Protein AF-A0A1V6NVF0-F1 (afdb_monomer)

InterPro domains:
  IPR006846 Small ribosomal subunit protein eS30 [PF04758] (3-53)

Sequence (55 aa):
MGKVHGSLARAGKVEPQEKKKNPKGRAYKRILYTRRFVNVTMTGGKRKMNPNPGQ

Radius of gyration: 20.92 Å; Cα contacts (8 Å, |Δi|>4): 6; chains: 1; bounding box: 39×32×46 Å

Foldseek 3Di:
DDDPDDDPVCPPVDDDDDDDDDDDDPSNVVVVCCDPPPPDPDPDDDDDDDDDVPD

Secondary structure (DSSP, 8-state):
-------GGGTT-SPPPP-PPPP-THHHHHHHHIIIIIS-S--SSSPPSS--TT-

Organism: Penicillium decumbens (NCBI:txid69771)

Structure (mmCIF, N/CA/C/O backbone):
data_AF-A0A1V6NVF0-F1
#
_entry.id   AF-A0A1V6NVF0-F1
#
loop_
_atom_site.group_PDB
_atom_site.id
_atom_site.type_symbol
_atom_site.label_atom_id
_atom_site.label_alt_id
_atom_site.label_comp_id
_atom_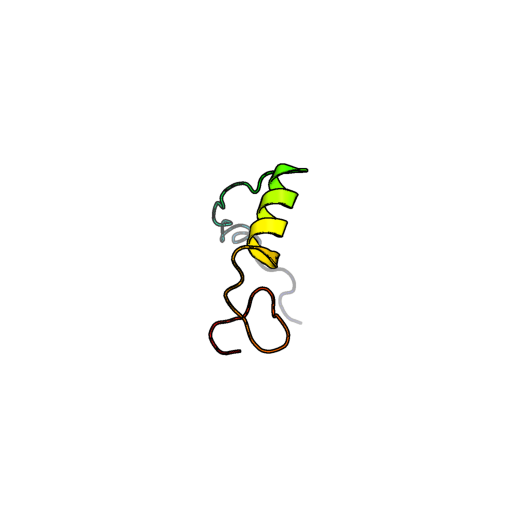site.label_asym_id
_atom_site.label_entity_id
_atom_site.label_seq_id
_atom_site.pdbx_PDB_ins_code
_atom_site.Cartn_x
_atom_site.Cartn_y
_atom_site.Cartn_z
_atom_site.occupancy
_atom_site.B_iso_or_equiv
_atom_site.auth_seq_id
_atom_site.auth_comp_id
_atom_site.auth_asym_id
_atom_site.auth_atom_id
_atom_site.pdbx_PDB_model_num
ATOM 1 N N . MET A 1 1 ? 18.068 -26.300 -35.344 1.00 57.31 1 MET A N 1
ATOM 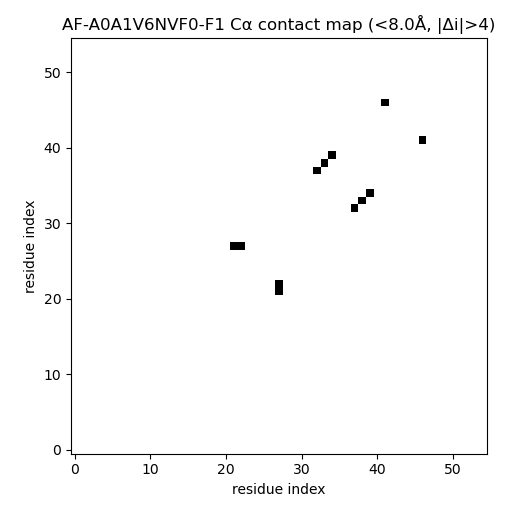2 C CA . MET A 1 1 ? 18.864 -25.229 -34.702 1.00 57.31 1 MET A CA 1
ATOM 3 C C . MET A 1 1 ? 18.182 -23.894 -34.975 1.00 57.31 1 MET A C 1
ATOM 5 O O . MET A 1 1 ? 18.283 -23.387 -36.083 1.00 57.31 1 MET A O 1
ATOM 9 N N . GLY A 1 2 ? 17.372 -23.404 -34.032 1.00 76.44 2 GLY A N 1
ATOM 10 C CA . GLY A 1 2 ? 16.596 -22.164 -34.185 1.00 76.44 2 GLY A CA 1
ATOM 11 C C . GLY A 1 2 ? 17.364 -20.925 -33.715 1.00 76.44 2 GLY A C 1
ATOM 12 O O . GLY A 1 2 ? 18.368 -21.044 -33.018 1.00 76.44 2 GLY A O 1
ATOM 13 N N . LYS A 1 3 ? 16.890 -19.728 -34.084 1.00 74.62 3 LYS A N 1
ATOM 14 C CA . LYS A 1 3 ? 17.460 -18.450 -33.623 1.00 74.62 3 LYS A CA 1
ATOM 15 C C . LYS A 1 3 ? 17.334 -18.337 -32.099 1.00 74.62 3 LYS A C 1
ATOM 17 O O . LYS A 1 3 ? 16.227 -18.249 -31.583 1.00 74.62 3 LYS A O 1
ATOM 22 N N . VAL A 1 4 ? 18.472 -18.309 -31.409 1.00 79.50 4 VAL A N 1
ATOM 23 C CA . VAL A 1 4 ? 18.547 -18.221 -29.938 1.00 79.50 4 VAL A CA 1
ATOM 24 C C . VAL A 1 4 ? 18.519 -16.766 -29.444 1.00 79.50 4 VAL A C 1
ATOM 26 O O . VAL A 1 4 ? 18.028 -16.493 -28.355 1.00 79.50 4 VAL A O 1
ATOM 29 N N . HIS A 1 5 ? 18.970 -15.811 -30.264 1.00 80.75 5 HIS A N 1
ATOM 30 C CA . HIS A 1 5 ? 19.065 -14.396 -29.896 1.00 80.75 5 HIS A CA 1
ATOM 31 C C . HIS A 1 5 ? 18.161 -13.542 -30.796 1.00 80.75 5 HIS A C 1
ATOM 33 O O . HIS A 1 5 ? 18.386 -13.424 -32.004 1.00 80.75 5 HIS A O 1
ATOM 39 N N . GLY A 1 6 ? 17.097 -12.992 -30.206 1.00 85.19 6 GLY A N 1
ATOM 40 C CA . GLY A 1 6 ? 16.176 -12.048 -30.845 1.00 85.19 6 GLY A CA 1
ATOM 41 C C . GLY A 1 6 ? 16.585 -10.588 -30.627 1.00 85.19 6 GLY A C 1
ATOM 42 O O . GLY A 1 6 ? 17.480 -10.287 -29.844 1.00 85.19 6 GLY A O 1
ATOM 43 N N . SER A 1 7 ? 15.911 -9.661 -31.313 1.00 82.56 7 SER A N 1
ATOM 44 C CA . SER A 1 7 ? 16.163 -8.225 -31.145 1.00 82.56 7 SER A CA 1
ATOM 45 C C . SER A 1 7 ? 15.710 -7.738 -29.764 1.00 82.56 7 SER A C 1
ATOM 47 O O . SER A 1 7 ? 14.552 -7.921 -29.384 1.00 82.56 7 SER A O 1
ATOM 49 N N . LEU A 1 8 ? 16.607 -7.056 -29.049 1.00 85.25 8 LEU A N 1
ATOM 50 C CA . LEU A 1 8 ? 16.320 -6.385 -27.777 1.00 85.25 8 LEU A CA 1
ATOM 51 C C . LEU A 1 8 ? 15.547 -5.065 -27.956 1.00 85.25 8 LEU A C 1
ATOM 53 O O . LEU A 1 8 ? 15.201 -4.421 -26.972 1.00 85.25 8 LEU A O 1
ATOM 57 N N . ALA A 1 9 ? 15.219 -4.674 -29.192 1.00 86.38 9 ALA A N 1
ATOM 58 C CA . ALA A 1 9 ? 14.635 -3.368 -29.510 1.00 86.38 9 ALA A CA 1
ATOM 59 C C . ALA A 1 9 ? 13.247 -3.103 -28.891 1.00 86.38 9 ALA A C 1
ATOM 61 O O . ALA A 1 9 ? 12.776 -1.974 -28.916 1.00 86.38 9 ALA A O 1
ATOM 62 N N . ARG A 1 10 ? 12.567 -4.129 -28.359 1.00 83.12 10 ARG A N 1
ATOM 63 C CA . ARG A 1 10 ? 11.260 -3.989 -27.684 1.00 83.12 10 ARG A CA 1
ATOM 64 C C . ARG A 1 10 ? 11.340 -4.068 -26.157 1.00 83.12 10 ARG A C 1
ATOM 66 O O . ARG A 1 10 ? 10.296 -4.107 -25.503 1.00 83.12 10 ARG A O 1
ATOM 73 N N . ALA A 1 11 ? 12.542 -4.131 -25.585 1.00 84.88 11 ALA A N 1
ATOM 74 C CA . ALA A 1 11 ? 12.709 -4.077 -24.139 1.00 84.88 11 ALA A CA 1
ATOM 75 C C . ALA A 1 11 ? 12.157 -2.742 -23.606 1.00 84.88 11 ALA A C 1
ATOM 77 O O . ALA A 1 11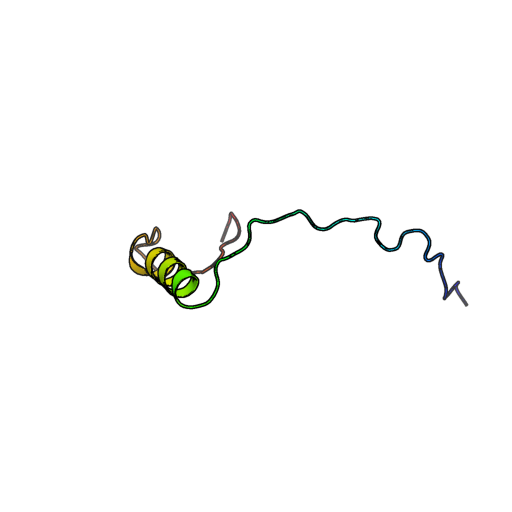 ? 12.416 -1.690 -24.178 1.00 84.88 11 ALA A O 1
ATOM 78 N N . GLY A 1 12 ? 11.349 -2.793 -22.546 1.00 81.31 12 GLY A N 1
ATOM 79 C CA . GLY A 1 12 ? 10.746 -1.596 -21.946 1.00 81.31 12 GLY A CA 1
ATOM 80 C C . GLY A 1 12 ? 9.483 -1.061 -22.634 1.00 81.31 12 GLY A C 1
ATOM 81 O O . GLY A 1 12 ? 8.961 -0.052 -22.184 1.00 81.31 12 GLY A O 1
ATOM 82 N N . LYS A 1 13 ? 8.936 -1.732 -23.665 1.00 85.06 13 LYS A N 1
ATOM 83 C CA . LYS A 1 13 ? 7.715 -1.267 -24.366 1.00 85.06 13 LYS A CA 1
ATOM 84 C C . LYS A 1 13 ? 6.489 -1.092 -23.448 1.00 85.06 13 LYS A C 1
ATOM 86 O O . LYS A 1 13 ? 5.590 -0.330 -23.785 1.00 85.06 13 LYS A O 1
ATOM 91 N N . VAL A 1 14 ? 6.411 -1.826 -22.336 1.00 85.50 14 VAL A N 1
ATOM 92 C CA . VAL A 1 14 ? 5.304 -1.708 -21.376 1.00 85.50 14 VAL A CA 1
ATOM 93 C C . VAL A 1 14 ? 5.791 -0.948 -20.153 1.00 85.50 14 VAL A C 1
ATOM 95 O O . VAL A 1 14 ? 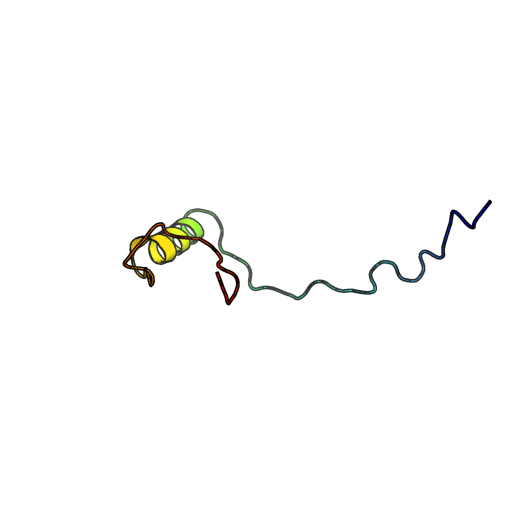6.614 -1.458 -19.391 1.00 85.50 14 VAL A O 1
ATOM 98 N N . GLU A 1 15 ? 5.260 0.255 -19.968 1.00 82.94 15 GLU A N 1
ATOM 99 C CA . GLU A 1 15 ? 5.545 1.085 -18.804 1.00 82.94 15 GLU A CA 1
ATOM 100 C C . GLU A 1 15 ? 4.650 0.693 -17.617 1.00 82.94 15 GLU A C 1
ATOM 102 O O . GLU A 1 15 ? 3.467 0.374 -17.792 1.00 82.94 15 GLU A O 1
ATOM 107 N N . PRO A 1 16 ? 5.189 0.680 -16.387 1.00 85.38 16 PRO A N 1
ATOM 108 C CA . PRO A 1 16 ? 4.387 0.428 -15.203 1.00 85.38 16 PRO A CA 1
ATOM 109 C C . PRO A 1 16 ? 3.408 1.583 -14.967 1.00 85.38 16 PRO A C 1
ATOM 111 O O . PRO A 1 16 ? 3.792 2.747 -14.957 1.00 85.38 16 PRO A O 1
ATOM 114 N N . GLN A 1 17 ? 2.146 1.255 -14.680 1.00 87.06 17 GLN A N 1
ATOM 115 C CA . GLN A 1 17 ? 1.169 2.263 -14.275 1.00 87.06 17 GLN A CA 1
ATOM 116 C C . GLN A 1 17 ? 1.604 2.938 -12.967 1.00 87.06 17 GLN A C 1
ATOM 118 O O . GLN A 1 17 ? 1.850 2.257 -11.962 1.00 87.06 17 GLN A O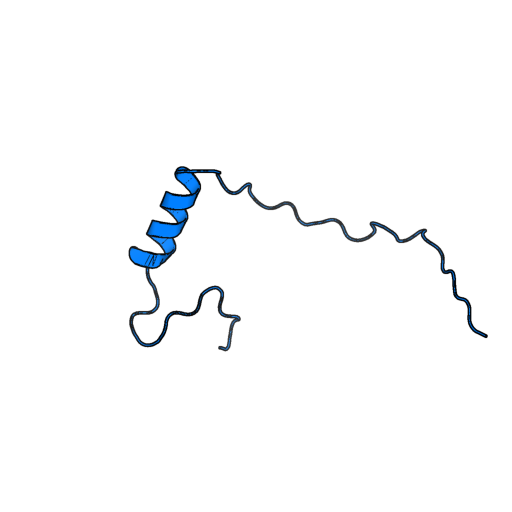 1
ATOM 123 N N . GLU A 1 18 ? 1.612 4.271 -12.950 1.00 87.25 18 GLU A N 1
ATOM 124 C CA . GLU A 1 18 ? 1.830 5.036 -11.725 1.00 87.25 18 GLU A CA 1
ATOM 125 C C . GLU A 1 18 ? 0.732 4.732 -10.694 1.00 87.25 18 GLU A C 1
ATOM 127 O O . GLU A 1 18 ? -0.468 4.860 -10.956 1.00 87.25 18 GLU A O 1
ATOM 132 N N . LYS A 1 19 ? 1.144 4.311 -9.493 1.00 89.31 19 LYS A N 1
ATOM 133 C CA . LYS A 1 19 ? 0.252 4.039 -8.358 1.00 89.31 19 LYS A CA 1
ATOM 134 C C . LYS A 1 19 ? 0.543 5.019 -7.235 1.00 89.31 19 LYS A C 1
ATOM 136 O O . LYS A 1 19 ? 1.694 5.361 -6.971 1.00 89.31 19 LYS A O 1
ATOM 141 N N . LYS A 1 20 ? -0.503 5.407 -6.502 1.00 90.81 20 LYS A N 1
ATOM 142 C CA . LYS A 1 20 ? -0.360 6.253 -5.311 1.00 90.81 20 LYS A CA 1
ATOM 143 C C . LYS A 1 20 ? 0.600 5.602 -4.311 1.00 90.81 20 LYS A C 1
ATOM 145 O O . LYS A 1 20 ? 0.499 4.409 -4.011 1.00 90.81 20 LYS A O 1
ATOM 150 N N . LYS A 1 21 ? 1.519 6.401 -3.768 1.00 91.12 21 LYS A N 1
ATOM 151 C CA . LYS A 1 21 ? 2.495 5.943 -2.777 1.00 91.12 21 LYS A CA 1
ATOM 152 C C . LYS A 1 21 ? 1.778 5.482 -1.508 1.00 91.12 21 LYS A C 1
ATOM 154 O O . LYS A 1 21 ? 1.088 6.259 -0.855 1.00 91.12 21 LYS A O 1
ATOM 159 N N . ASN A 1 22 ? 1.998 4.229 -1.115 1.00 91.50 22 ASN A N 1
ATOM 160 C CA . ASN A 1 22 ? 1.563 3.756 0.197 1.00 91.50 22 ASN A CA 1
ATOM 161 C C . ASN A 1 22 ? 2.414 4.416 1.295 1.00 91.50 22 ASN A C 1
ATOM 163 O O . ASN A 1 22 ? 3.649 4.430 1.171 1.00 91.50 22 ASN A O 1
ATOM 167 N N . PRO A 1 23 ? 1.798 4.922 2.383 1.00 95.44 23 PRO A N 1
ATOM 168 C CA . PRO A 1 23 ? 2.554 5.470 3.499 1.00 95.44 23 PRO A CA 1
ATOM 169 C C . PRO A 1 23 ? 3.407 4.375 4.149 1.00 95.44 23 PRO A C 1
ATOM 171 O O . PRO A 1 23 ? 3.146 3.182 3.982 1.00 95.44 23 PRO A O 1
ATOM 174 N N . LYS A 1 24 ? 4.447 4.773 4.884 1.00 94.38 24 LYS A N 1
ATOM 175 C CA . LYS A 1 24 ? 5.381 3.851 5.549 1.00 94.38 24 LYS A CA 1
ATOM 176 C C . LYS A 1 24 ? 5.174 3.859 7.071 1.00 94.38 24 LYS A C 1
ATOM 178 O O . LYS A 1 24 ? 4.540 4.760 7.619 1.00 94.38 24 LYS A O 1
ATOM 183 N N . GLY A 1 25 ? 5.671 2.826 7.755 1.00 96.50 25 GLY A N 1
ATOM 184 C CA . GLY A 1 25 ? 5.673 2.736 9.221 1.00 96.50 25 GLY A CA 1
ATOM 185 C C . GLY A 1 25 ? 4.278 2.732 9.861 1.00 96.50 25 GLY A C 1
ATOM 186 O O . GLY A 1 25 ? 3.375 2.004 9.435 1.00 96.50 25 GLY A O 1
ATOM 187 N N . ARG A 1 26 ? 4.097 3.557 10.900 1.00 96.62 26 ARG A N 1
ATOM 188 C CA . ARG A 1 26 ? 2.870 3.626 11.716 1.00 96.62 26 ARG A CA 1
ATOM 189 C C . ARG A 1 26 ? 1.618 3.945 10.899 1.00 96.62 26 ARG A C 1
ATOM 191 O O . ARG A 1 26 ? 0.566 3.350 11.128 1.00 96.62 26 ARG A O 1
ATOM 198 N N . ALA A 1 27 ? 1.730 4.843 9.924 1.00 95.38 27 ALA A N 1
ATOM 199 C CA . ALA A 1 27 ? 0.606 5.221 9.073 1.00 95.38 27 ALA A CA 1
ATOM 200 C C . ALA A 1 27 ? 0.085 4.024 8.257 1.00 95.38 27 ALA A C 1
ATOM 202 O O . ALA A 1 27 ? -1.125 3.823 8.156 1.00 95.38 27 ALA A O 1
ATOM 203 N N . TYR A 1 28 ? 0.980 3.160 7.765 1.00 96.12 28 TYR A N 1
ATOM 204 C CA . TYR A 1 28 ? 0.575 1.932 7.079 1.00 96.12 28 TYR A CA 1
ATOM 205 C C . TYR A 1 28 ? -0.116 0.943 8.022 1.00 96.12 28 TYR A C 1
ATOM 207 O O . TYR A 1 28 ? -1.140 0.357 7.669 1.00 96.12 28 TYR A O 1
ATOM 215 N N . LYS A 1 29 ? 0.392 0.798 9.253 1.00 96.25 29 LYS A N 1
ATOM 216 C CA . LYS A 1 29 ? -0.227 -0.060 10.276 1.00 96.25 29 LYS A CA 1
ATOM 217 C C . LYS A 1 29 ? -1.646 0.403 10.630 1.00 96.25 29 LYS A C 1
ATOM 219 O O . LYS A 1 29 ? -2.529 -0.445 10.738 1.00 96.25 29 LYS A O 1
ATOM 224 N N . ARG A 1 30 ? -1.900 1.718 10.705 1.00 95.69 30 ARG A N 1
ATOM 225 C CA . ARG A 1 30 ? -3.255 2.275 10.902 1.00 95.69 30 ARG A CA 1
ATOM 226 C C . ARG A 1 30 ? -4.207 1.886 9.767 1.00 95.69 30 ARG A C 1
ATOM 228 O O . ARG A 1 30 ? -5.331 1.461 10.032 1.00 95.69 30 ARG A O 1
ATOM 235 N N . ILE A 1 31 ? -3.755 1.993 8.514 1.00 93.81 31 ILE A N 1
ATOM 236 C CA . ILE A 1 31 ? -4.554 1.608 7.339 1.00 93.81 31 ILE A CA 1
ATOM 237 C C . ILE A 1 31 ? -4.867 0.108 7.364 1.00 93.81 31 ILE A C 1
ATOM 239 O O . ILE A 1 31 ? -6.012 -0.281 7.140 1.00 93.81 31 ILE A O 1
ATOM 243 N N . LEU A 1 32 ? -3.874 -0.734 7.673 1.00 91.81 32 LEU A N 1
ATOM 244 C CA . LEU A 1 32 ? -4.072 -2.180 7.784 1.00 91.81 32 LEU A CA 1
ATOM 245 C C . LEU A 1 32 ? -5.077 -2.542 8.880 1.00 91.81 32 LEU A C 1
ATOM 247 O O 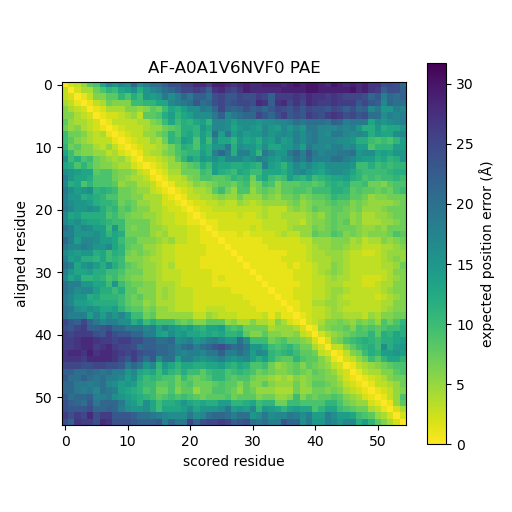. LEU A 1 32 ? -5.950 -3.368 8.629 1.00 91.81 32 LEU A O 1
ATOM 251 N N . TYR A 1 33 ? -4.972 -1.929 10.061 1.00 93.81 33 TYR A N 1
ATOM 252 C CA . TYR A 1 33 ? -5.888 -2.181 11.173 1.00 93.81 33 TYR A CA 1
ATOM 253 C C . TYR A 1 33 ? -7.329 -1.816 10.803 1.00 93.81 33 TYR A C 1
ATOM 255 O O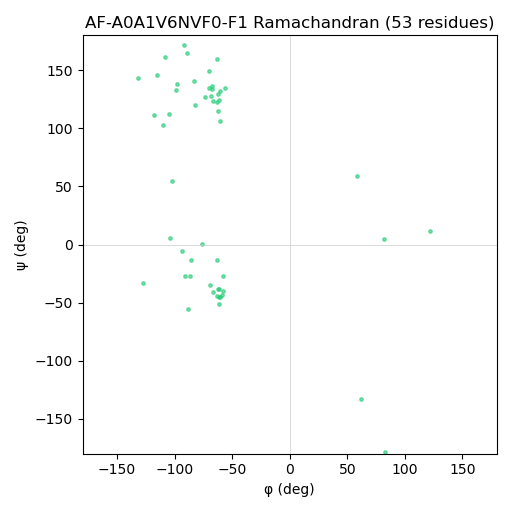 . TYR A 1 33 ? -8.227 -2.652 10.885 1.00 93.81 33 TYR A O 1
ATOM 263 N N . THR A 1 34 ? -7.523 -0.598 10.293 1.00 92.25 34 THR A N 1
ATOM 264 C 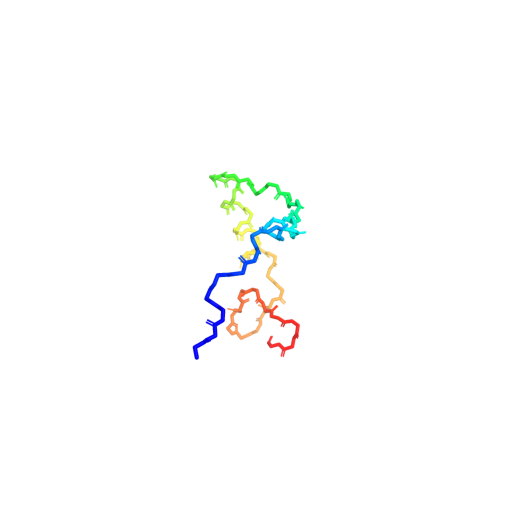CA . THR A 1 34 ? -8.848 -0.095 9.906 1.00 92.25 34 THR A CA 1
ATOM 265 C C . THR A 1 34 ? -9.491 -0.993 8.844 1.00 92.25 34 THR A C 1
ATOM 267 O O . THR A 1 34 ? -10.653 -1.367 8.973 1.00 92.25 34 THR A O 1
ATOM 270 N N . ARG A 1 35 ? -8.717 -1.415 7.830 1.00 89.19 35 ARG A N 1
ATOM 271 C CA . ARG A 1 35 ? -9.194 -2.289 6.745 1.00 89.19 35 ARG A CA 1
ATOM 272 C C . ARG A 1 35 ? -9.508 -3.717 7.204 1.00 89.19 35 ARG A C 1
ATOM 274 O O . ARG A 1 35 ? -10.395 -4.343 6.642 1.00 89.19 35 ARG A O 1
ATOM 281 N N . ARG A 1 36 ? -8.747 -4.264 8.158 1.00 87.94 36 ARG A N 1
ATOM 282 C CA . ARG A 1 36 ? -8.857 -5.678 8.569 1.00 87.94 36 ARG A CA 1
ATOM 283 C C . ARG A 1 36 ? -9.837 -5.923 9.707 1.00 87.94 36 ARG A C 1
ATOM 285 O O . ARG A 1 36 ? -10.327 -7.043 9.808 1.00 87.94 36 ARG A O 1
ATOM 292 N N . PHE A 1 37 ? -10.061 -4.930 10.566 1.00 85.81 37 PHE A N 1
ATOM 293 C CA . PHE A 1 37 ? -10.790 -5.132 11.819 1.00 85.81 37 PHE A CA 1
ATOM 294 C C . PHE A 1 37 ? -11.956 -4.171 12.021 1.00 85.81 37 PHE A C 1
ATOM 296 O O . PHE A 1 37 ? -12.953 -4.586 12.595 1.00 85.81 37 PHE A O 1
ATOM 303 N N . VAL A 1 38 ? -11.863 -2.925 11.544 1.00 87.94 38 VAL A N 1
ATOM 304 C CA . VAL A 1 38 ? -12.916 -1.924 11.784 1.00 87.94 38 VAL A CA 1
ATOM 305 C C . VAL A 1 38 ? -13.986 -1.985 10.694 1.00 87.94 38 VAL A C 1
ATOM 307 O O . VAL A 1 38 ? -15.149 -2.221 10.988 1.00 87.94 38 VAL A O 1
ATOM 310 N N . ASN A 1 39 ? -13.592 -1.861 9.424 1.00 82.38 39 ASN A N 1
ATOM 311 C CA . ASN A 1 39 ? -14.530 -1.791 8.295 1.00 82.38 39 ASN A CA 1
ATOM 312 C C . ASN A 1 39 ? -14.614 -3.132 7.542 1.00 82.38 39 ASN A C 1
ATOM 314 O O . ASN A 1 39 ? -14.335 -3.197 6.343 1.00 82.38 39 ASN A O 1
ATOM 318 N N . VAL A 1 40 ? -14.910 -4.226 8.248 1.00 76.25 40 VAL A N 1
ATOM 319 C CA . VAL A 1 40 ? -14.939 -5.578 7.659 1.00 76.25 40 VAL A CA 1
ATOM 320 C C . VAL A 1 40 ? -16.269 -5.827 6.951 1.00 76.25 40 VAL A C 1
ATOM 322 O O . VAL A 1 40 ? -17.317 -5.818 7.582 1.00 76.25 40 VAL A O 1
ATOM 325 N N . THR A 1 41 ? -16.224 -6.105 5.647 1.00 69.44 41 THR A N 1
ATOM 326 C CA . THR A 1 41 ? -17.416 -6.356 4.815 1.00 69.44 41 THR A CA 1
ATOM 327 C C . THR A 1 41 ? -17.902 -7.812 4.824 1.00 69.44 41 THR A C 1
ATOM 329 O O . THR A 1 41 ? -19.016 -8.079 4.393 1.00 69.44 41 THR A O 1
ATOM 332 N N . MET A 1 42 ? -17.100 -8.764 5.322 1.00 69.00 42 MET A N 1
ATOM 333 C CA . MET A 1 42 ? -17.455 -10.190 5.408 1.00 69.00 42 MET A CA 1
ATOM 334 C C . MET A 1 42 ? -17.658 -10.609 6.869 1.00 69.00 42 MET A C 1
ATOM 336 O O . MET A 1 42 ? -16.688 -10.786 7.612 1.00 69.00 42 MET A O 1
ATOM 340 N N . THR A 1 43 ? -18.921 -10.746 7.277 1.00 66.31 43 THR A N 1
ATOM 341 C CA . THR A 1 43 ? -19.344 -11.094 8.647 1.00 66.31 43 THR A CA 1
ATOM 342 C C . THR A 1 43 ? -19.572 -12.596 8.866 1.00 66.31 43 THR A C 1
ATOM 344 O O . THR A 1 43 ? -19.761 -13.009 10.006 1.00 66.31 43 THR A O 1
ATOM 347 N N . GLY A 1 44 ? -19.491 -13.427 7.819 1.00 67.94 44 GLY A N 1
ATOM 348 C CA . GLY A 1 44 ? -19.620 -14.888 7.894 1.00 67.94 44 GLY A CA 1
ATOM 349 C C . GLY A 1 44 ? -18.510 -15.623 7.132 1.00 67.94 44 GLY A C 1
ATOM 350 O O . GLY A 1 44 ? -18.076 -15.175 6.073 1.00 67.94 44 GLY A O 1
ATOM 351 N N . GLY A 1 45 ? -18.043 -16.754 7.674 1.00 72.12 45 GLY A N 1
ATOM 352 C CA . GLY A 1 45 ? -17.001 -17.600 7.072 1.00 72.12 45 GLY A CA 1
ATOM 353 C C . GLY A 1 45 ? -15.549 -17.154 7.331 1.00 72.12 45 GLY A C 1
ATOM 354 O O . GLY A 1 45 ? -15.274 -16.191 8.048 1.00 72.12 45 GLY A O 1
ATOM 355 N N . LYS A 1 46 ? -14.578 -17.887 6.762 1.00 75.25 46 LYS A N 1
ATOM 356 C CA . LYS A 1 46 ? -13.143 -17.548 6.859 1.00 75.25 46 LYS A CA 1
ATOM 357 C C . LYS A 1 46 ? -12.834 -16.340 5.964 1.00 75.25 46 LYS A C 1
ATOM 359 O O . LYS A 1 46 ? -13.121 -16.362 4.771 1.00 75.25 46 LYS A O 1
ATOM 364 N N . ARG A 1 47 ? -12.207 -15.298 6.521 1.00 72.69 47 ARG A N 1
ATOM 365 C CA . ARG A 1 47 ? -11.857 -14.068 5.785 1.00 72.69 47 ARG A CA 1
ATOM 366 C C . ARG A 1 47 ? -10.790 -14.348 4.718 1.00 72.69 47 ARG A C 1
ATOM 368 O O . ARG A 1 47 ? -9.694 -14.788 5.059 1.00 72.69 47 ARG A O 1
ATOM 375 N N . LYS A 1 48 ? -11.073 -14.021 3.452 1.00 77.94 48 LYS A N 1
ATOM 376 C CA . LYS A 1 48 ? -10.080 -13.987 2.363 1.00 77.94 48 LYS A CA 1
ATOM 377 C C . LYS A 1 48 ? -9.590 -12.555 2.140 1.00 77.94 48 LYS A C 1
ATOM 379 O O . LYS A 1 48 ? -10.376 -11.611 2.163 1.00 77.94 48 LYS A O 1
ATOM 384 N N . MET A 1 49 ? -8.288 -12.382 1.921 1.00 77.38 49 MET A N 1
ATOM 385 C CA . MET A 1 49 ? -7.706 -11.095 1.531 1.00 77.38 49 MET A CA 1
ATOM 386 C C . MET A 1 49 ? -7.490 -11.093 0.021 1.00 77.38 49 MET A C 1
ATOM 388 O O . MET A 1 49 ? -6.926 -12.050 -0.494 1.00 77.38 49 MET A O 1
ATOM 392 N N . ASN A 1 50 ? -7.904 -10.017 -0.654 1.00 78.69 50 ASN A N 1
ATOM 393 C CA . ASN A 1 50 ? -7.809 -9.871 -2.111 1.00 78.69 50 ASN A CA 1
ATOM 394 C C . ASN A 1 50 ? -8.555 -10.978 -2.900 1.00 78.69 50 ASN A C 1
ATOM 396 O O . ASN A 1 50 ? -7.914 -11.714 -3.650 1.00 78.69 50 ASN A O 1
ATOM 400 N N . PRO A 1 51 ? -9.882 -11.138 -2.717 1.00 80.19 51 PRO A N 1
ATOM 401 C CA . PRO A 1 51 ? -10.662 -12.051 -3.548 1.00 80.19 51 PRO A CA 1
ATOM 402 C C . PRO A 1 51 ? -10.726 -11.529 -4.989 1.00 80.19 51 PRO A C 1
ATOM 404 O O . PRO A 1 51 ? -10.950 -10.338 -5.215 1.00 80.19 51 PRO A O 1
ATOM 407 N N . ASN A 1 52 ? -10.548 -12.420 -5.963 1.00 82.88 52 ASN A N 1
ATOM 408 C CA . ASN A 1 52 ? -10.911 -12.119 -7.346 1.00 82.88 52 ASN A CA 1
ATOM 409 C C . ASN A 1 52 ? -12.445 -12.068 -7.451 1.00 82.88 52 ASN A C 1
ATOM 411 O O . ASN A 1 52 ? -13.117 -12.786 -6.705 1.00 82.88 52 ASN A O 1
ATOM 415 N N . PRO A 1 53 ? -13.022 -11.256 -8.353 1.00 73.88 53 PRO A N 1
ATOM 416 C CA . PRO A 1 53 ? -14.466 -11.268 -8.567 1.00 73.88 53 PRO A CA 1
ATOM 417 C C . PRO A 1 53 ? -14.892 -12.674 -9.032 1.00 73.88 53 PRO A C 1
ATOM 419 O O . PRO A 1 53 ? -14.575 -13.069 -10.151 1.00 73.88 53 PRO A O 1
ATOM 422 N N . GLY A 1 54 ? -15.544 -13.442 -8.146 1.00 65.94 54 GLY A N 1
ATOM 423 C CA . GLY A 1 54 ? -16.017 -14.812 -8.407 1.00 65.94 54 GLY A CA 1
ATOM 424 C C . GLY A 1 54 ? -15.504 -15.936 -7.483 1.00 65.94 54 GLY A C 1
ATOM 425 O O . GLY A 1 54 ? -15.714 -17.098 -7.823 1.00 65.94 54 GLY A O 1
ATOM 426 N N . GLN A 1 55 ? -14.844 -15.647 -6.348 1.00 53.81 55 GLN A N 1
ATOM 427 C CA . GLN A 1 55 ? -14.396 -16.655 -5.356 1.00 53.81 55 GLN A CA 1
ATOM 428 C C . GLN A 1 55 ? -14.626 -16.268 -3.892 1.00 53.81 55 GLN A C 1
ATOM 430 O O . GLN A 1 55 ? -14.661 -15.056 -3.597 1.00 53.81 55 GLN A O 1
#

Solvent-accessible surfa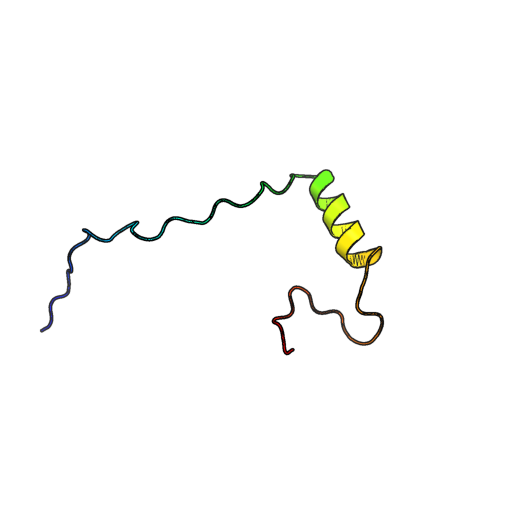ce area (backbone atoms only — not comparable to full-atom values): 4105 Å² total; per-residue (Å²): 139,76,91,86,80,78,82,71,89,64,69,76,75,76,74,82,80,91,68,85,83,78,67,66,70,70,62,36,53,52,53,51,47,44,57,68,68,69,66,59,89,75,91,71,81,87,88,76,82,86,68,60,99,92,110

Nearest PDB structures (foldseek):
  3j81-assembly1_e  TM=7.055E-01  e=4.347E-04  Kluyveromyces lactis
  5jus-assembly1_BC  TM=6.617E-01  e=5.043E-04  Saccharomyces cerevisiae
  3jan-assembly1_Se  TM=5.576E-01  e=7.311E-03  Oryctolagus cuniculus

pLDDT: mean 82.99, std 9.95, range [53.81, 96.62]

Mean predicted aligned error: 10.38 Å